Protein AF-A0A6J4KPR4-F1 (afdb_monomer)

pLDDT: mean 91.54, std 7.96, range [54.44, 98.38]

Sequence (148 aa):
MVSTVDDTKRLAIATKLADMKALQNLLISNEEKFIHDCTEDEIRKRLQDMLEDDRKNLGVLDTAIVQYGVQSGLQETTQKLIESVQKLMEGSELTLFEKVSQHELLKHKQTMTGLLIHKAAQIVGADIEAAIAPLNAVNFENRAHQEQ

Foldseek 3Di:
DVVVVLVVLLQVLQQLLQLLLLLLVLLLVLLVVLLVVDPDDVVNVLSVVLNVLSVVLNVLSVQLSVQSPDHDHHDPVSVVVSVVLVCVSPDPPDDSVVNVVVSLVSLVVSLVSLVVSLVSQVVSDPSNNVSSVSCVSSNVSSVVSVVD

Organism: NCBI:txid332963

Mean predicted aligned error: 4.07 Å

Secondary structure (DSSP, 8-state):
-HHHHHHHHHHHHHHHHHHHHHHHHHHHHHHHHHHHH---HHHHHHHHHHHHHHHHHHHHHHHHHHHH----PPPHHHHHHHHHHHHHHHSSSS-HHHHHHHHHHHHHHHHHHHHHHHHHHHHH-HHHHHHHTTHHHHHHHHHHHHH-

Radius of gyration: 16.41 Å; Cα contacts (8 Å, |Δi|>4): 140; chains: 1; bounding box: 47×19×47 Å

Nearest PDB structures (foldseek):
  6q58-assembly1_A  TM=4.344E-01  e=2.189E-01  Streptomyces lividans 1326
  8d9o-assembly1_A  TM=2.786E-01  e=3.825E-02  synthetic construct
  5vju-assembly1_A  TM=2.837E-01  e=3.293E-02  synthetic construct
  6r01-assembly1_A  TM=4.078E-01  e=3.981E-01  Streptomyces lividans 1326
  8d9p-assembly1_A  TM=2.602E-01  e=8.924E-02  synthetic construct

Structure (mmCIF, N/CA/C/O backbone):
data_AF-A0A6J4KPR4-F1
#
_entry.id   AF-A0A6J4KPR4-F1
#
loop_
_atom_site.group_PDB
_atom_site.id
_atom_site.type_symbol
_atom_site.label_atom_id
_atom_site.label_alt_id
_atom_site.label_comp_id
_atom_site.label_asym_id
_atom_site.label_entity_id
_atom_site.label_seq_id
_atom_site.pdbx_PDB_ins_code
_atom_site.Cartn_x
_atom_site.Cartn_y
_atom_site.Cartn_z
_atom_site.occupancy
_atom_site.B_iso_or_equiv
_atom_site.auth_seq_id
_atom_site.auth_comp_id
_atom_site.auth_asym_id
_atom_site.auth_atom_id
_atom_site.pdbx_PDB_model_num
ATOM 1 N N . MET A 1 1 ? 25.096 6.284 -22.318 1.00 54.44 1 MET A N 1
ATOM 2 C CA . MET A 1 1 ? 24.450 7.256 -21.406 1.00 54.44 1 MET A CA 1
ATOM 3 C C . MET A 1 1 ? 22.927 7.247 -21.513 1.00 54.44 1 MET A C 1
ATOM 5 O O . MET A 1 1 ? 22.290 7.364 -20.480 1.00 54.44 1 MET A O 1
ATOM 9 N N . VAL A 1 2 ? 22.324 7.091 -22.701 1.00 59.00 2 VAL A N 1
ATOM 10 C CA . VAL A 1 2 ? 20.851 6.997 -22.833 1.00 59.00 2 VAL A CA 1
ATOM 11 C C . VAL A 1 2 ? 20.297 5.718 -22.184 1.00 59.00 2 VAL A C 1
ATOM 13 O O . VAL A 1 2 ? 19.408 5.807 -21.348 1.00 59.00 2 VAL A O 1
ATOM 16 N N . SER A 1 3 ? 20.908 4.556 -22.445 1.00 64.88 3 SER A N 1
ATOM 17 C CA . SER A 1 3 ? 20.508 3.271 -21.838 1.00 64.88 3 SER A CA 1
ATOM 18 C C . SER A 1 3 ? 20.548 3.278 -20.305 1.00 64.88 3 SER A C 1
ATOM 20 O O . SER A 1 3 ? 19.593 2.884 -19.652 1.00 64.88 3 SER A O 1
ATOM 22 N N . THR A 1 4 ? 21.610 3.834 -19.717 1.00 66.69 4 THR A N 1
ATOM 23 C CA . THR A 1 4 ? 21.780 3.926 -18.257 1.00 66.69 4 THR A CA 1
ATOM 24 C C . THR A 1 4 ? 20.721 4.798 -17.575 1.00 66.69 4 THR A C 1
ATOM 26 O O . THR A 1 4 ? 20.356 4.549 -16.426 1.00 66.69 4 THR A O 1
ATOM 29 N N . VAL A 1 5 ? 20.225 5.833 -18.262 1.00 64.31 5 VAL A N 1
ATOM 30 C CA . VAL A 1 5 ? 19.173 6.712 -17.728 1.00 64.31 5 VAL A CA 1
ATOM 31 C C . VAL A 1 5 ? 17.819 6.002 -17.746 1.00 64.31 5 VAL A C 1
ATOM 33 O O . VAL A 1 5 ? 17.067 6.118 -16.779 1.00 64.31 5 VAL A O 1
ATOM 36 N N . ASP A 1 6 ? 17.518 5.238 -18.794 1.00 77.00 6 ASP A N 1
ATOM 37 C CA . ASP A 1 6 ? 16.261 4.491 -18.876 1.00 77.00 6 ASP A CA 1
ATOM 38 C C . ASP A 1 6 ? 16.225 3.311 -17.897 1.00 77.00 6 ASP A C 1
ATOM 40 O O . ASP A 1 6 ? 15.204 3.111 -17.237 1.00 77.00 6 ASP A O 1
ATOM 44 N N . ASP A 1 7 ? 17.354 2.632 -17.675 1.00 84.06 7 ASP A N 1
ATOM 45 C CA . ASP A 1 7 ? 17.482 1.606 -16.631 1.00 84.06 7 ASP A CA 1
ATOM 46 C C . ASP A 1 7 ? 17.254 2.190 -15.228 1.00 84.06 7 ASP A C 1
ATOM 48 O O . ASP A 1 7 ? 16.564 1.597 -14.398 1.00 84.06 7 ASP A O 1
ATOM 52 N N . THR A 1 8 ? 17.760 3.402 -14.970 1.00 90.19 8 THR A N 1
ATOM 53 C CA . THR A 1 8 ? 17.565 4.094 -13.685 1.00 90.19 8 THR A CA 1
ATOM 54 C C . THR A 1 8 ? 16.093 4.441 -13.448 1.00 90.19 8 THR A C 1
ATOM 56 O O . THR A 1 8 ? 15.574 4.225 -12.352 1.00 90.19 8 THR A O 1
ATOM 59 N N . LYS A 1 9 ? 15.388 4.953 -14.469 1.00 91.81 9 LYS A N 1
ATOM 60 C CA . LYS A 1 9 ? 13.947 5.249 -14.369 1.00 91.81 9 LYS A CA 1
ATOM 61 C C . LYS A 1 9 ? 13.134 3.975 -14.153 1.00 91.81 9 LYS A C 1
ATOM 63 O O . LYS A 1 9 ? 12.237 3.959 -13.310 1.00 91.81 9 LYS A O 1
ATOM 68 N N . ARG A 1 10 ? 13.467 2.904 -14.884 1.00 92.56 10 ARG A N 1
ATOM 69 C CA . ARG A 1 10 ? 12.789 1.612 -14.751 1.00 92.56 10 ARG A CA 1
ATOM 70 C C . ARG A 1 10 ? 12.992 1.017 -13.354 1.00 92.56 10 ARG A C 1
ATOM 72 O O . ARG A 1 10 ? 12.036 0.548 -12.734 1.00 92.56 10 ARG A O 1
ATOM 79 N N . LEU A 1 11 ? 14.200 1.111 -12.805 1.00 94.62 11 LEU A N 1
ATOM 80 C CA . LEU A 1 11 ? 14.476 0.663 -11.442 1.00 94.62 11 LEU A CA 1
ATOM 81 C C . LEU A 1 11 ? 13.730 1.503 -10.393 1.00 94.62 11 LEU A C 1
ATOM 83 O O . LEU A 1 11 ? 13.201 0.951 -9.432 1.00 94.62 11 LEU A O 1
ATOM 87 N N . ALA A 1 12 ? 13.619 2.820 -10.592 1.00 94.31 12 ALA A N 1
ATOM 88 C CA . ALA A 1 12 ? 12.864 3.688 -9.689 1.00 94.31 12 ALA A CA 1
ATOM 89 C C . ALA A 1 12 ? 11.369 3.320 -9.638 1.00 94.31 12 ALA A C 1
ATOM 91 O O . ALA A 1 12 ? 10.789 3.275 -8.551 1.00 94.31 12 ALA A O 1
ATOM 92 N N . ILE A 1 13 ? 10.761 3.003 -10.788 1.00 95.31 13 ILE A N 1
ATOM 93 C CA . ILE A 1 13 ? 9.384 2.487 -10.852 1.00 95.31 13 ILE A CA 1
ATOM 94 C C . ILE A 1 13 ? 9.284 1.132 -10.138 1.00 95.31 13 ILE A C 1
ATOM 96 O O . ILE A 1 13 ? 8.399 0.967 -9.303 1.00 95.31 13 ILE A O 1
ATOM 100 N N . ALA A 1 14 ? 10.216 0.201 -10.386 1.00 95.81 14 ALA A N 1
ATOM 101 C CA . ALA A 1 14 ? 10.243 -1.106 -9.716 1.00 95.81 14 ALA A CA 1
ATOM 102 C C . ALA A 1 14 ? 10.270 -0.965 -8.186 1.00 95.81 14 ALA A C 1
ATOM 104 O O . ALA A 1 14 ? 9.510 -1.615 -7.472 1.00 95.81 14 ALA A O 1
ATOM 105 N N . THR A 1 15 ? 11.118 -0.070 -7.678 1.00 96.62 15 THR A N 1
ATOM 106 C CA . THR A 1 15 ? 11.213 0.228 -6.247 1.00 96.62 15 THR A CA 1
ATOM 107 C C . THR A 1 15 ? 9.908 0.804 -5.700 1.00 96.62 15 THR A C 1
ATOM 109 O O . THR A 1 15 ? 9.461 0.397 -4.631 1.00 96.62 15 THR A O 1
ATOM 112 N N . LYS A 1 16 ? 9.257 1.718 -6.429 1.00 96.38 16 LYS A N 1
ATOM 113 C CA . LYS A 1 16 ? 7.980 2.300 -5.990 1.00 96.38 16 LYS A CA 1
ATOM 114 C C . LYS A 1 16 ? 6.829 1.298 -6.022 1.00 96.38 16 LYS A C 1
ATOM 116 O O . LYS A 1 16 ? 5.959 1.364 -5.161 1.00 96.38 16 LYS A O 1
ATOM 121 N N . LEU A 1 17 ? 6.846 0.343 -6.947 1.00 96.88 17 LEU A N 1
ATOM 122 C CA . LEU A 1 17 ? 5.909 -0.779 -6.941 1.00 96.88 17 LEU A CA 1
ATOM 123 C C . LEU A 1 17 ? 6.116 -1.688 -5.724 1.00 96.88 17 LEU A C 1
ATOM 125 O O . LEU A 1 17 ? 5.142 -2.084 -5.086 1.00 96.88 17 LEU A O 1
ATOM 129 N N . ALA A 1 18 ? 7.370 -1.972 -5.361 1.00 97.00 18 ALA A N 1
ATOM 130 C CA . ALA A 1 18 ? 7.685 -2.722 -4.147 1.00 97.00 18 ALA A CA 1
ATOM 131 C C . ALA A 1 18 ? 7.225 -1.973 -2.880 1.00 97.00 18 ALA A C 1
ATOM 133 O O . ALA A 1 18 ? 6.607 -2.582 -2.006 1.00 97.00 18 ALA A O 1
ATOM 134 N N . ASP A 1 19 ? 7.450 -0.653 -2.815 1.00 97.12 19 ASP A N 1
ATOM 135 C CA . ASP A 1 19 ? 6.921 0.217 -1.753 1.00 97.12 19 ASP A CA 1
ATOM 136 C C . ASP A 1 19 ? 5.392 0.118 -1.651 1.00 97.12 19 ASP A C 1
ATOM 138 O O . ASP A 1 19 ? 4.854 -0.116 -0.569 1.00 97.12 19 ASP A O 1
ATOM 142 N N . MET A 1 20 ? 4.695 0.261 -2.781 1.00 96.31 20 MET A N 1
ATOM 143 C CA . MET A 1 20 ? 3.235 0.200 -2.858 1.00 96.31 20 MET A CA 1
ATOM 144 C C . MET A 1 20 ? 2.704 -1.170 -2.415 1.00 96.31 20 MET A C 1
ATOM 146 O O . MET A 1 20 ? 1.699 -1.244 -1.710 1.00 96.31 20 MET A O 1
ATOM 150 N N . LYS A 1 21 ? 3.399 -2.264 -2.755 1.00 97.44 21 LYS A N 1
ATOM 151 C CA . LYS A 1 21 ? 3.017 -3.617 -2.324 1.00 97.44 21 LYS A CA 1
ATOM 152 C C . LYS A 1 21 ? 3.179 -3.801 -0.823 1.00 97.44 21 LYS A C 1
ATOM 154 O O . LYS A 1 21 ? 2.303 -4.373 -0.177 1.00 97.44 21 LYS A O 1
ATOM 159 N N . ALA A 1 22 ? 4.279 -3.323 -0.254 1.00 97.69 22 ALA A N 1
ATOM 160 C CA . ALA A 1 22 ? 4.497 -3.410 1.184 1.00 97.69 22 ALA A CA 1
ATOM 161 C C . ALA A 1 22 ? 3.460 -2.581 1.962 1.00 97.69 22 ALA A C 1
ATOM 163 O O . ALA A 1 22 ? 2.910 -3.060 2.951 1.00 97.69 22 ALA A O 1
ATOM 164 N N . LEU A 1 23 ? 3.123 -1.384 1.468 1.00 97.31 23 LEU A N 1
ATOM 165 C CA . LEU A 1 23 ? 2.048 -0.565 2.030 1.00 97.31 23 LEU A CA 1
ATOM 166 C C . LEU A 1 23 ? 0.671 -1.234 1.903 1.00 97.31 23 LEU A C 1
ATOM 168 O O . LEU A 1 23 ? -0.076 -1.215 2.874 1.00 97.31 23 LEU A O 1
ATOM 172 N N . GLN A 1 24 ? 0.354 -1.888 0.779 1.00 97.94 24 GLN A N 1
ATOM 173 C CA . GLN A 1 24 ? -0.912 -2.622 0.624 1.00 97.94 24 GLN A CA 1
ATOM 174 C C . GLN A 1 24 ? -1.064 -3.728 1.678 1.00 97.94 24 GLN A C 1
ATOM 176 O O . GLN A 1 24 ? -2.124 -3.885 2.270 1.00 97.94 24 GLN A O 1
ATOM 181 N N . ASN A 1 25 ? 0.011 -4.471 1.955 1.00 98.31 25 ASN A N 1
ATOM 182 C CA . ASN A 1 25 ? -0.005 -5.504 2.995 1.00 98.31 25 ASN A CA 1
ATOM 183 C C . ASN A 1 25 ? -0.173 -4.912 4.403 1.00 98.31 25 ASN A C 1
ATOM 185 O O . ASN A 1 25 ? -0.830 -5.516 5.248 1.00 98.31 25 ASN A O 1
ATOM 189 N N . LEU A 1 26 ? 0.398 -3.731 4.659 1.00 98.06 26 LEU A N 1
ATOM 190 C CA . LEU A 1 26 ? 0.185 -3.017 5.916 1.00 98.06 26 LEU A CA 1
ATOM 191 C C . LEU A 1 26 ? -1.281 -2.590 6.083 1.00 98.06 26 LEU A C 1
ATOM 193 O O . LEU A 1 26 ? -1.826 -2.769 7.167 1.00 98.06 26 LEU A O 1
ATOM 197 N N . LEU A 1 27 ? -1.913 -2.064 5.027 1.00 97.75 27 LEU A N 1
ATOM 198 C CA . LEU A 1 27 ? -3.329 -1.683 5.049 1.00 97.75 27 LEU A CA 1
ATOM 199 C C . LEU A 1 27 ? -4.218 -2.884 5.397 1.00 97.75 27 LEU A C 1
ATOM 201 O O . LEU A 1 27 ? -4.952 -2.832 6.381 1.00 97.75 27 LEU A O 1
ATOM 205 N N . ILE A 1 28 ? -4.041 -3.997 4.681 1.00 98.38 28 ILE A N 1
ATOM 206 C CA . ILE A 1 28 ? -4.754 -5.259 4.933 1.00 98.38 28 ILE A CA 1
ATOM 207 C C . ILE A 1 28 ? -4.581 -5.705 6.392 1.00 98.38 28 ILE A C 1
ATOM 209 O O . ILE A 1 28 ? -5.552 -6.039 7.067 1.00 98.38 28 ILE A O 1
ATOM 213 N N . SER A 1 29 ? -3.348 -5.674 6.912 1.00 98.19 29 SER A N 1
ATOM 214 C CA . SER A 1 29 ? -3.075 -6.081 8.295 1.00 98.19 29 SER A CA 1
ATOM 215 C C . SER A 1 29 ? -3.750 -5.172 9.329 1.00 98.19 29 SER A C 1
ATOM 217 O O . SER A 1 29 ? -4.193 -5.658 10.371 1.00 98.19 29 SER A O 1
ATOM 219 N N . ASN A 1 30 ? -3.833 -3.867 9.068 1.00 97.44 30 ASN A N 1
ATOM 220 C CA . ASN A 1 30 ? -4.526 -2.929 9.950 1.00 97.44 30 ASN A CA 1
ATOM 221 C C . ASN A 1 30 ? -6.039 -3.170 9.937 1.00 97.44 30 ASN A C 1
ATOM 223 O O . ASN A 1 30 ? -6.650 -3.225 11.000 1.00 97.44 30 ASN A O 1
ATOM 227 N N . GLU A 1 31 ? -6.632 -3.361 8.758 1.00 97.12 31 GLU A N 1
ATOM 228 C CA . GLU A 1 31 ? -8.067 -3.627 8.598 1.00 97.12 31 GLU A CA 1
ATOM 229 C C . GLU A 1 31 ? -8.479 -4.916 9.314 1.00 97.12 31 GLU A C 1
ATOM 231 O O . GLU A 1 31 ? -9.462 -4.919 10.052 1.00 97.12 31 GLU A O 1
ATOM 236 N N . GLU A 1 32 ? -7.685 -5.985 9.205 1.00 97.06 32 GLU A N 1
ATOM 237 C CA . GLU A 1 32 ? -7.902 -7.227 9.959 1.00 97.06 32 GLU A CA 1
ATOM 238 C C . GLU A 1 32 ? -7.913 -6.995 11.480 1.00 97.06 32 GLU A C 1
ATOM 240 O O . GLU A 1 32 ? -8.777 -7.532 12.182 1.00 97.06 32 GLU A O 1
ATOM 245 N N . LYS A 1 33 ? -6.997 -6.160 11.995 1.00 95.06 33 LYS A N 1
ATOM 246 C CA . LYS A 1 33 ? -6.959 -5.781 13.419 1.00 95.06 33 LYS A CA 1
ATOM 247 C C . LYS A 1 33 ? -8.186 -4.954 13.807 1.00 95.06 33 LYS A C 1
ATOM 249 O O . LYS A 1 33 ? -8.835 -5.256 14.804 1.00 95.06 33 LYS A O 1
ATOM 254 N N . PHE A 1 34 ? -8.562 -3.959 13.006 1.00 95.06 34 PHE A N 1
ATOM 255 C CA . PHE A 1 34 ? -9.730 -3.122 13.293 1.00 95.06 34 PHE A CA 1
ATOM 256 C C . PHE A 1 34 ? -11.031 -3.916 13.275 1.00 95.06 34 PHE A C 1
ATOM 258 O O . PHE A 1 34 ? -11.880 -3.702 14.133 1.00 95.06 34 PHE A O 1
ATOM 265 N N . ILE A 1 35 ? -11.182 -4.866 12.349 1.00 95.06 35 ILE A N 1
ATOM 266 C CA . ILE A 1 35 ? -12.342 -5.764 12.311 1.00 95.06 35 ILE A CA 1
ATOM 267 C C . ILE A 1 35 ? -12.415 -6.604 13.584 1.00 95.06 35 ILE A C 1
ATOM 269 O O . ILE A 1 35 ? -13.519 -6.863 14.057 1.00 95.06 35 ILE A O 1
ATOM 273 N N . HIS A 1 36 ? -11.279 -7.040 14.135 1.00 92.19 36 HIS A N 1
ATOM 274 C CA . HIS A 1 36 ? -11.245 -7.790 15.390 1.00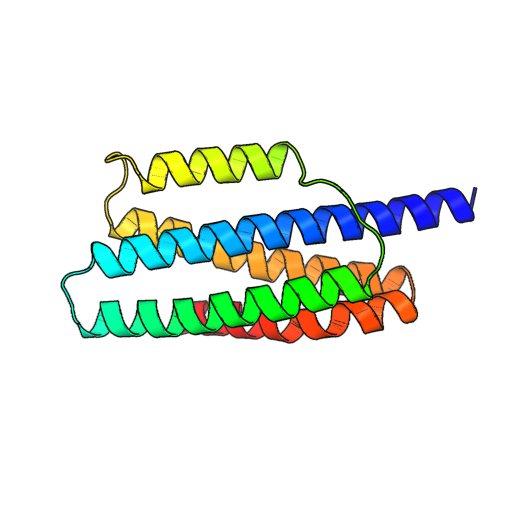 92.19 36 HIS A CA 1
ATOM 275 C C . HIS A 1 36 ? -11.653 -6.920 16.588 1.00 92.19 36 HIS A C 1
ATOM 277 O O . HIS A 1 36 ? -12.503 -7.334 17.379 1.00 92.19 36 HIS A O 1
ATOM 283 N N . ASP A 1 37 ? -11.094 -5.712 16.676 1.00 90.19 37 ASP A N 1
ATOM 284 C CA . ASP A 1 37 ? -11.248 -4.809 17.822 1.00 90.19 37 ASP A CA 1
ATOM 285 C C . ASP A 1 37 ? -12.563 -4.008 17.805 1.00 90.19 37 ASP A C 1
ATOM 287 O O . ASP A 1 37 ? -13.022 -3.526 18.844 1.00 90.19 37 ASP A O 1
ATOM 291 N N . CYS A 1 38 ? -13.188 -3.844 16.637 1.00 90.69 38 CYS A N 1
ATOM 292 C CA . CYS A 1 38 ? -14.455 -3.137 16.500 1.00 90.69 38 CYS A CA 1
ATOM 293 C C . CYS A 1 38 ? -15.607 -3.995 17.034 1.00 90.69 38 CYS A C 1
ATOM 295 O O . CYS A 1 38 ? -15.737 -5.166 16.684 1.00 90.69 38 CYS A O 1
ATOM 297 N N . THR A 1 39 ? -16.467 -3.422 17.874 1.00 88.50 39 THR A N 1
ATOM 298 C CA . THR A 1 39 ? -17.630 -4.109 18.464 1.00 88.50 39 THR A CA 1
ATOM 299 C C . THR A 1 39 ? -18.959 -3.739 17.812 1.00 88.50 39 THR A C 1
ATOM 301 O O . THR A 1 39 ? -19.958 -4.390 18.095 1.00 88.50 39 THR A O 1
ATOM 304 N N . GLU A 1 40 ? -18.977 -2.720 16.953 1.00 92.69 40 GLU A N 1
ATOM 305 C CA . GLU A 1 40 ? -20.176 -2.216 16.282 1.00 92.69 40 GLU A CA 1
ATOM 306 C C . GLU A 1 40 ? -20.291 -2.852 14.887 1.00 92.69 40 GLU A C 1
ATOM 308 O O . GLU A 1 40 ? -19.322 -2.877 14.125 1.00 92.69 40 GLU A O 1
ATOM 313 N N . ASP A 1 41 ? -21.453 -3.425 14.577 1.00 92.50 41 ASP A N 1
ATOM 314 C CA . ASP A 1 41 ? -21.631 -4.298 13.416 1.00 92.50 41 ASP A CA 1
ATOM 315 C C . ASP A 1 41 ? -21.633 -3.531 12.086 1.00 92.50 41 ASP A C 1
ATOM 317 O O . ASP A 1 41 ? -21.097 -4.038 11.097 1.00 92.50 41 ASP A O 1
ATOM 321 N N . GLU A 1 42 ? -22.186 -2.314 12.035 1.00 92.31 42 GLU A N 1
ATOM 322 C CA . GLU A 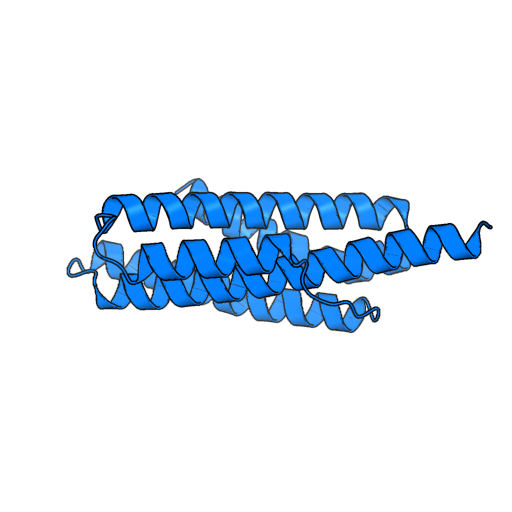1 42 ? -22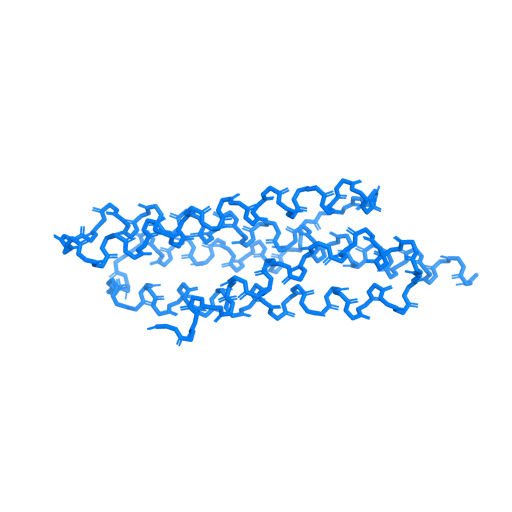.195 -1.511 10.806 1.00 92.31 42 GLU A CA 1
ATOM 323 C C . GLU A 1 42 ? -20.781 -1.054 10.420 1.00 92.31 42 GLU A C 1
ATOM 325 O O . GLU A 1 42 ? -20.383 -1.166 9.257 1.00 92.31 42 GLU A O 1
ATOM 330 N N . ILE A 1 43 ? -19.989 -0.595 11.391 1.00 90.75 43 ILE A N 1
ATOM 331 C CA . ILE A 1 43 ? -18.586 -0.217 11.204 1.00 90.75 43 ILE A CA 1
ATOM 332 C C . ILE A 1 43 ? -17.756 -1.449 10.843 1.00 90.75 43 ILE A C 1
ATOM 334 O O . ILE A 1 43 ? -16.972 -1.393 9.894 1.00 90.75 43 ILE A O 1
ATOM 338 N N . ARG A 1 44 ? -17.941 -2.577 11.543 1.00 93.50 44 ARG A N 1
ATOM 339 C CA . ARG A 1 44 ? -17.235 -3.826 11.223 1.00 93.50 44 ARG A CA 1
ATOM 340 C C . ARG A 1 44 ? -17.500 -4.252 9.781 1.00 93.50 44 ARG A C 1
ATOM 342 O O . ARG A 1 44 ? -16.556 -4.625 9.089 1.00 93.50 44 ARG A O 1
ATOM 349 N N . LYS A 1 45 ? -18.749 -4.156 9.317 1.00 94.62 45 LYS A N 1
ATOM 350 C CA . LYS A 1 45 ? -19.112 -4.466 7.931 1.00 94.62 45 LYS A CA 1
ATOM 351 C C . LYS A 1 45 ? -18.391 -3.557 6.934 1.00 94.62 45 LYS A C 1
ATOM 353 O O . LYS A 1 45 ? -17.810 -4.058 5.982 1.00 94.62 45 LYS A O 1
ATOM 358 N N . ARG A 1 46 ? -18.350 -2.243 7.177 1.00 92.00 46 ARG A N 1
ATOM 359 C CA . ARG A 1 46 ? -17.606 -1.309 6.308 1.00 92.00 46 ARG A CA 1
ATOM 360 C C . ARG A 1 46 ? -16.115 -1.645 6.230 1.00 92.00 46 ARG A C 1
ATOM 362 O O . ARG A 1 46 ? -15.531 -1.585 5.156 1.00 92.00 46 ARG A O 1
ATOM 369 N N . LEU A 1 47 ? -15.504 -2.017 7.356 1.00 93.94 47 LEU A N 1
ATOM 370 C CA . LEU A 1 47 ? -14.103 -2.447 7.387 1.00 93.94 47 LEU A CA 1
ATOM 371 C C . LEU A 1 47 ? -13.886 -3.770 6.635 1.00 93.94 47 LEU A C 1
ATOM 373 O O . LEU A 1 47 ? -12.847 -3.945 6.010 1.00 93.94 47 LEU A O 1
ATOM 377 N N . GLN A 1 48 ? -14.854 -4.692 6.678 1.00 96.00 48 GLN A N 1
ATOM 378 C CA . GLN A 1 48 ? -14.814 -5.937 5.902 1.00 96.00 48 GLN A CA 1
ATOM 379 C C . GLN A 1 48 ? -14.887 -5.671 4.399 1.00 96.00 48 GLN A C 1
ATOM 381 O O . GLN A 1 48 ? -14.058 -6.207 3.669 1.00 96.00 48 GLN A O 1
ATOM 386 N N . ASP A 1 49 ? -15.815 -4.818 3.958 1.00 95.06 49 ASP A N 1
ATOM 387 C CA . ASP A 1 49 ? -15.933 -4.423 2.551 1.00 95.06 49 ASP A CA 1
ATOM 388 C C . ASP A 1 49 ? -14.609 -3.786 2.069 1.00 95.06 49 ASP A C 1
ATOM 390 O O . ASP A 1 49 ? -14.055 -4.180 1.042 1.00 95.06 49 ASP A O 1
ATOM 394 N N . MET A 1 50 ? -14.027 -2.893 2.882 1.00 94.06 50 MET A N 1
ATOM 395 C CA . MET A 1 50 ? -12.726 -2.270 2.604 1.00 94.06 50 MET A CA 1
ATOM 396 C C . MET A 1 50 ? -11.585 -3.298 2.493 1.00 94.06 50 MET A C 1
ATOM 398 O O . MET A 1 50 ? -10.766 -3.212 1.577 1.00 94.06 50 MET A O 1
ATOM 402 N N . LEU A 1 51 ? -11.549 -4.290 3.389 1.00 97.00 51 LEU A N 1
ATOM 403 C CA . LEU A 1 51 ? -10.558 -5.370 3.385 1.00 97.00 51 LEU A CA 1
ATOM 404 C C . LEU A 1 51 ? -10.667 -6.267 2.147 1.00 97.00 51 LEU A C 1
ATOM 406 O O . LEU A 1 51 ? -9.653 -6.739 1.622 1.00 97.00 51 LEU A O 1
ATOM 410 N N . GLU A 1 52 ? -11.884 -6.548 1.688 1.00 97.44 52 GLU A N 1
ATOM 411 C CA . GLU A 1 52 ? -12.111 -7.329 0.471 1.00 97.44 52 GLU A CA 1
ATOM 412 C C . GLU A 1 52 ? -11.559 -6.604 -0.762 1.00 97.44 52 GLU A C 1
ATOM 414 O O . GLU A 1 52 ? -10.811 -7.206 -1.547 1.00 97.44 52 GLU A O 1
ATOM 419 N N . ASP A 1 53 ? -11.836 -5.306 -0.879 1.00 95.75 53 ASP A N 1
ATOM 420 C CA . ASP A 1 53 ? -11.300 -4.462 -1.946 1.00 95.75 53 ASP A CA 1
ATOM 421 C C . ASP A 1 53 ? -9.768 -4.350 -1.861 1.00 95.75 53 ASP A C 1
ATOM 423 O O . ASP A 1 53 ? -9.064 -4.527 -2.858 1.00 95.75 53 ASP A O 1
ATOM 427 N N . ASP A 1 54 ? -9.195 -4.175 -0.669 1.00 96.88 54 ASP A N 1
ATOM 428 C CA . ASP A 1 54 ? -7.742 -4.092 -0.489 1.00 96.88 54 ASP A CA 1
ATOM 429 C C . ASP A 1 54 ? -7.015 -5.408 -0.828 1.00 96.88 54 ASP A C 1
ATOM 431 O O . ASP A 1 54 ? -5.912 -5.393 -1.392 1.00 96.88 54 ASP A O 1
ATOM 435 N N . ARG A 1 55 ? -7.637 -6.565 -0.572 1.00 98.00 55 ARG A N 1
ATOM 436 C CA . ARG A 1 55 ? -7.119 -7.877 -1.001 1.00 98.00 55 ARG A CA 1
ATOM 437 C C . ARG A 1 55 ? -7.185 -8.056 -2.514 1.00 98.00 55 ARG A C 1
ATOM 439 O O . ARG A 1 55 ? -6.239 -8.574 -3.114 1.00 98.00 55 ARG A O 1
ATOM 446 N N . LYS A 1 56 ? -8.265 -7.605 -3.153 1.00 96.62 56 LYS A N 1
ATOM 447 C CA . LYS A 1 56 ? -8.374 -7.578 -4.619 1.00 96.62 56 LYS A CA 1
ATOM 448 C C . LYS A 1 56 ? -7.304 -6.666 -5.226 1.00 96.62 56 LYS A C 1
ATOM 450 O O . LYS A 1 56 ? -6.636 -7.055 -6.188 1.00 96.62 56 LYS A O 1
ATOM 455 N N . ASN A 1 57 ? -7.076 -5.506 -4.617 1.00 95.50 57 ASN A N 1
ATOM 456 C CA . ASN A 1 57 ? -6.048 -4.555 -5.021 1.00 95.50 57 ASN A CA 1
ATOM 457 C C . ASN A 1 57 ? -4.635 -5.130 -4.931 1.00 95.50 57 ASN A C 1
ATOM 459 O O . ASN A 1 57 ? -3.831 -4.905 -5.839 1.00 95.50 57 ASN A O 1
ATOM 463 N N . LEU A 1 58 ? -4.339 -5.942 -3.911 1.00 97.62 58 LEU A N 1
ATOM 464 C CA . LEU A 1 58 ? -3.072 -6.672 -3.835 1.00 97.62 58 LEU A CA 1
ATOM 465 C C . LEU A 1 58 ? -2.871 -7.602 -5.045 1.00 97.62 58 LEU A C 1
ATOM 467 O O . LEU A 1 58 ? -1.783 -7.622 -5.619 1.00 97.62 58 LEU A O 1
ATOM 471 N N . GLY A 1 59 ? -3.916 -8.309 -5.488 1.00 96.75 59 GLY A N 1
ATOM 472 C CA . GLY A 1 59 ? -3.851 -9.173 -6.675 1.00 96.75 59 GLY A CA 1
ATOM 473 C C . GLY A 1 59 ? -3.608 -8.408 -7.984 1.00 96.75 59 GLY A C 1
ATOM 474 O O . GLY A 1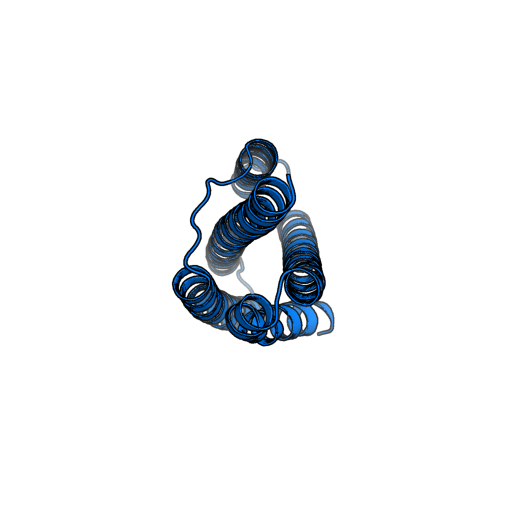 59 ? -2.818 -8.842 -8.831 1.00 96.75 59 GLY A O 1
ATOM 475 N N . VAL A 1 60 ? -4.240 -7.241 -8.146 1.00 95.50 60 VAL A N 1
ATOM 476 C CA . VAL A 1 60 ? -3.993 -6.342 -9.290 1.00 95.50 60 VAL A CA 1
ATOM 477 C C . VAL A 1 60 ? -2.551 -5.833 -9.272 1.00 95.50 60 VAL A C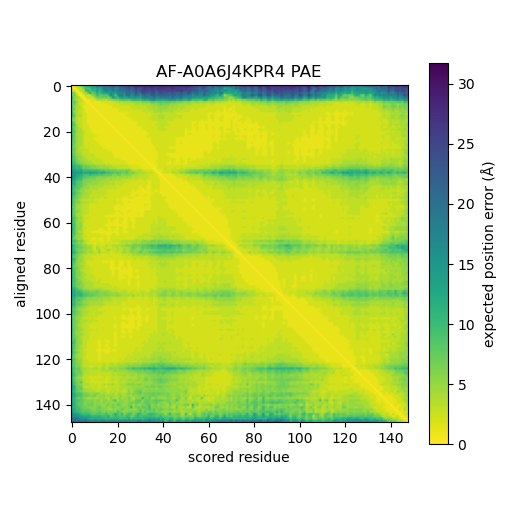 1
ATOM 479 O O . VAL A 1 60 ? -1.873 -5.858 -10.301 1.00 95.50 60 VAL A O 1
ATOM 482 N N . LEU A 1 61 ? -2.063 -5.418 -8.103 1.00 95.75 61 LEU A N 1
ATOM 483 C CA . LEU A 1 61 ? -0.702 -4.925 -7.924 1.00 95.75 61 LEU A CA 1
ATOM 484 C C . LEU A 1 61 ? 0.348 -6.006 -8.203 1.00 95.75 61 LEU A C 1
ATOM 486 O O . LEU A 1 61 ? 1.327 -5.736 -8.897 1.00 95.75 61 LEU A O 1
ATOM 490 N N . ASP A 1 62 ? 0.127 -7.235 -7.740 1.00 95.81 62 ASP A N 1
ATOM 491 C CA . ASP A 1 62 ? 0.997 -8.373 -8.047 1.00 95.81 62 ASP A CA 1
ATOM 492 C C . ASP A 1 62 ? 1.056 -8.656 -9.548 1.00 95.81 62 ASP A C 1
ATOM 494 O O . ASP A 1 62 ? 2.138 -8.854 -10.105 1.00 95.81 62 ASP A O 1
ATOM 498 N N . THR A 1 63 ? -0.092 -8.600 -10.222 1.00 94.62 63 THR A N 1
ATOM 499 C CA . THR A 1 63 ? -0.161 -8.767 -11.677 1.00 94.62 63 THR A CA 1
ATOM 500 C C . THR A 1 63 ? 0.625 -7.671 -12.398 1.00 94.62 63 THR A C 1
ATOM 502 O O . THR A 1 63 ? 1.430 -7.982 -13.276 1.00 94.62 63 THR A O 1
ATOM 505 N N . ALA A 1 64 ? 0.453 -6.406 -12.004 1.00 93.75 64 ALA A N 1
ATOM 506 C CA . ALA A 1 64 ? 1.175 -5.277 -12.591 1.00 93.75 64 ALA A CA 1
ATOM 507 C C . ALA A 1 64 ? 2.695 -5.386 -12.369 1.00 93.75 64 ALA A C 1
ATOM 509 O O . ALA A 1 64 ? 3.469 -5.146 -13.291 1.00 93.75 64 ALA A O 1
ATOM 510 N N . ILE A 1 65 ? 3.140 -5.810 -11.179 1.00 94.75 65 ILE A N 1
ATOM 511 C CA . ILE A 1 65 ? 4.563 -6.043 -10.875 1.00 94.75 65 ILE A CA 1
ATOM 512 C C . ILE A 1 65 ? 5.150 -7.133 -11.777 1.00 94.75 65 ILE A C 1
ATOM 514 O O . ILE A 1 65 ? 6.244 -6.964 -12.319 1.00 94.75 65 ILE A O 1
ATOM 518 N N . VAL A 1 66 ? 4.432 -8.245 -11.958 1.00 94.19 66 VAL A N 1
ATOM 519 C CA . VAL A 1 66 ? 4.872 -9.342 -12.831 1.00 94.19 66 VAL A CA 1
ATOM 520 C C . VAL A 1 66 ? 4.936 -8.888 -14.289 1.00 94.19 66 VAL A C 1
ATOM 522 O O . VAL A 1 66 ? 5.937 -9.141 -14.956 1.00 94.19 66 VAL A O 1
ATOM 525 N N . GLN A 1 67 ? 3.906 -8.192 -14.777 1.00 91.44 67 GLN A N 1
ATOM 526 C CA . GLN A 1 67 ? 3.859 -7.676 -16.150 1.00 91.44 67 GLN A CA 1
ATOM 527 C C . GLN A 1 67 ? 4.935 -6.623 -16.416 1.00 91.44 67 GLN A C 1
ATOM 529 O O . GLN A 1 67 ? 5.495 -6.582 -17.509 1.00 91.44 67 GLN A O 1
ATOM 534 N N . TYR A 1 68 ? 5.252 -5.799 -15.417 1.00 93.88 68 TYR A N 1
ATOM 535 C CA . TYR A 1 68 ? 6.315 -4.809 -15.506 1.00 93.88 68 TYR A CA 1
ATOM 536 C C . TYR A 1 68 ? 7.702 -5.451 -15.674 1.00 93.88 68 TYR A C 1
ATOM 538 O O . TYR A 1 68 ? 8.570 -4.899 -16.351 1.00 93.88 68 TYR A O 1
ATOM 546 N N . GLY A 1 69 ? 7.918 -6.629 -15.080 1.00 91.69 69 GLY A N 1
ATOM 547 C CA . GLY A 1 69 ? 9.068 -7.499 -15.350 1.00 91.69 69 GLY A CA 1
ATOM 548 C C . GLY A 1 69 ? 10.406 -7.052 -14.748 1.00 91.69 69 GLY A C 1
ATOM 549 O O . GLY A 1 69 ? 11.347 -7.844 -14.713 1.00 91.69 69 GLY A O 1
ATOM 550 N N . VAL A 1 70 ? 10.509 -5.824 -14.231 1.00 92.62 70 VAL A N 1
ATOM 551 C CA . VAL A 1 70 ? 11.692 -5.334 -13.509 1.00 92.62 70 VAL A CA 1
ATOM 552 C C . VAL A 1 70 ? 11.446 -5.424 -12.009 1.00 92.62 70 VAL A C 1
ATOM 554 O O . VAL A 1 70 ? 10.490 -4.853 -11.487 1.00 92.62 70 VAL A O 1
ATOM 557 N N . GLN A 1 71 ? 12.339 -6.115 -11.304 1.00 89.31 71 GLN A N 1
ATOM 558 C CA . GLN A 1 71 ? 12.272 -6.268 -9.854 1.00 89.31 71 GLN A CA 1
ATOM 559 C C . GLN A 1 71 ? 13.239 -5.323 -9.149 1.00 89.31 71 GLN A C 1
ATOM 561 O O . GLN A 1 71 ? 14.341 -5.054 -9.624 1.00 89.31 71 GLN A O 1
ATOM 566 N N . SER A 1 72 ? 12.819 -4.843 -7.984 1.00 93.19 72 SER A N 1
ATOM 567 C CA . SER A 1 72 ? 13.655 -4.074 -7.074 1.00 93.19 72 SER A CA 1
ATOM 568 C C . SER A 1 72 ? 13.191 -4.283 -5.638 1.00 93.19 72 SER A C 1
ATOM 570 O O . SER A 1 72 ? 12.082 -4.759 -5.391 1.00 93.19 72 SER A O 1
ATOM 572 N N . GLY A 1 73 ? 14.058 -3.934 -4.694 1.00 90.81 73 GLY A N 1
ATOM 573 C CA . GLY A 1 73 ? 13.747 -3.969 -3.273 1.00 90.81 73 GLY A CA 1
ATOM 574 C C . GLY A 1 73 ? 12.895 -2.783 -2.824 1.00 90.81 73 GLY A C 1
ATOM 575 O O . GLY A 1 73 ? 12.877 -1.719 -3.450 1.00 90.81 73 GLY A O 1
ATOM 576 N N . LEU A 1 74 ? 12.232 -2.991 -1.689 1.00 91.88 74 LEU A N 1
ATOM 577 C CA . LEU A 1 74 ? 11.567 -1.964 -0.893 1.00 91.88 74 LEU A CA 1
ATOM 578 C C . LEU A 1 74 ? 12.570 -0.886 -0.444 1.00 91.88 74 LEU A C 1
ATOM 580 O O . LEU A 1 74 ? 13.696 -1.216 -0.064 1.00 91.88 74 LEU A O 1
ATOM 584 N N . GLN A 1 75 ? 12.181 0.395 -0.445 1.00 95.25 75 GLN A N 1
ATOM 585 C CA . GLN A 1 75 ? 13.054 1.443 0.096 1.00 95.25 75 GLN A CA 1
ATOM 586 C C . GLN A 1 75 ? 13.194 1.315 1.612 1.00 95.25 75 GLN A C 1
ATOM 588 O O . GLN A 1 75 ? 12.213 1.117 2.326 1.00 95.25 75 GLN A O 1
ATOM 593 N N . GLU A 1 76 ? 14.404 1.550 2.122 1.00 96.00 76 GLU A N 1
ATOM 594 C CA . GLU A 1 76 ? 14.679 1.538 3.565 1.00 96.00 76 GLU A CA 1
ATOM 595 C C . GLU A 1 76 ? 13.785 2.527 4.335 1.00 96.00 76 GLU A C 1
ATOM 597 O O . GLU A 1 76 ? 13.326 2.244 5.439 1.00 96.00 76 GLU A O 1
ATOM 602 N N . THR A 1 77 ? 13.487 3.686 3.745 1.00 95.75 77 THR A N 1
ATOM 603 C CA . THR A 1 77 ? 12.589 4.685 4.340 1.00 95.75 77 THR A CA 1
ATOM 604 C C . THR A 1 77 ? 11.143 4.201 4.412 1.00 95.75 77 THR A C 1
ATOM 606 O O . THR A 1 77 ? 10.468 4.466 5.406 1.00 95.75 77 THR A O 1
ATOM 609 N N . THR A 1 78 ? 10.666 3.471 3.400 1.00 95.62 78 THR A N 1
ATOM 610 C CA . THR A 1 78 ? 9.337 2.846 3.418 1.00 95.62 78 THR A CA 1
ATOM 611 C C . THR A 1 78 ? 9.283 1.729 4.453 1.00 95.62 78 THR A C 1
ATOM 613 O O . THR A 1 78 ? 8.335 1.683 5.230 1.00 95.62 78 THR A O 1
ATOM 616 N N . GLN A 1 79 ? 10.319 0.889 4.529 1.00 96.69 79 GLN A N 1
ATOM 617 C CA . GLN A 1 79 ? 10.425 -0.161 5.543 1.00 96.69 79 GLN A CA 1
ATOM 618 C C . GLN A 1 79 ? 10.347 0.425 6.962 1.00 96.69 79 GLN A C 1
ATOM 620 O O . GLN A 1 79 ? 9.514 0.000 7.757 1.00 96.69 79 GLN A O 1
ATOM 625 N N . LYS A 1 80 ? 11.133 1.470 7.255 1.00 97.81 80 LYS A N 1
ATOM 626 C CA . LYS A 1 80 ? 11.093 2.165 8.555 1.00 97.81 80 LYS A CA 1
ATOM 627 C C . LYS A 1 80 ? 9.719 2.753 8.863 1.00 97.81 80 LYS A C 1
ATOM 629 O O . LYS A 1 80 ? 9.256 2.654 9.993 1.00 97.81 80 LYS A O 1
ATOM 634 N N . LEU A 1 81 ? 9.060 3.355 7.870 1.00 96.56 81 LEU A N 1
ATOM 635 C CA . LEU A 1 81 ? 7.702 3.869 8.039 1.00 96.56 81 LEU A CA 1
ATOM 636 C C . LEU A 1 81 ? 6.724 2.748 8.411 1.00 96.56 81 LEU A C 1
ATOM 638 O O . LEU A 1 81 ? 5.948 2.924 9.346 1.00 96.56 81 LEU A O 1
ATOM 642 N N . ILE A 1 82 ? 6.765 1.619 7.697 1.00 97.50 82 ILE A N 1
ATOM 643 C CA . ILE A 1 82 ? 5.897 0.464 7.956 1.00 97.50 82 ILE A CA 1
ATOM 644 C C . ILE A 1 82 ? 6.107 -0.041 9.384 1.00 97.50 82 ILE A C 1
ATOM 646 O O . ILE A 1 82 ? 5.139 -0.172 10.127 1.00 97.50 82 ILE A O 1
ATOM 650 N N . GLU A 1 83 ? 7.358 -0.236 9.798 1.00 97.56 83 GLU A N 1
ATOM 651 C CA . GLU A 1 83 ? 7.693 -0.678 11.156 1.00 97.56 83 GLU A CA 1
ATOM 652 C C . GLU A 1 83 ? 7.194 0.297 12.231 1.00 97.56 83 GLU A C 1
ATOM 654 O O . GLU A 1 83 ? 6.690 -0.121 13.273 1.00 97.56 83 GLU A O 1
ATOM 659 N N . SER A 1 84 ? 7.321 1.607 11.997 1.00 96.94 84 SER A N 1
ATOM 660 C CA . SER A 1 84 ? 6.813 2.628 12.917 1.00 96.94 84 SER A CA 1
ATOM 661 C C . SER A 1 84 ? 5.292 2.600 13.024 1.00 96.94 84 SER A C 1
ATOM 663 O O . SER A 1 84 ? 4.766 2.664 14.133 1.00 96.94 84 SER A O 1
ATOM 665 N N . VAL A 1 85 ? 4.583 2.477 11.900 1.00 96.62 85 VAL A N 1
ATOM 666 C CA . VAL A 1 85 ? 3.121 2.368 11.908 1.00 96.62 85 VAL A CA 1
ATOM 667 C C . VAL A 1 85 ? 2.689 1.094 12.621 1.00 96.62 85 VAL A C 1
ATOM 669 O O . VAL A 1 85 ? 1.824 1.166 13.482 1.00 96.62 85 VAL A O 1
ATOM 672 N N . GLN A 1 86 ? 3.300 -0.055 12.325 1.00 96.75 86 GLN A N 1
ATOM 673 C CA . GLN A 1 86 ? 2.952 -1.324 12.971 1.00 96.75 86 GLN A CA 1
ATOM 674 C C . GLN A 1 86 ? 3.062 -1.234 14.494 1.00 96.75 86 GLN A C 1
ATOM 676 O O . GLN A 1 86 ? 2.128 -1.626 15.191 1.00 96.75 86 GLN A O 1
ATOM 681 N N . LYS A 1 87 ? 4.142 -0.626 15.003 1.00 96.50 87 LYS A N 1
ATOM 682 C CA . LYS A 1 87 ? 4.306 -0.366 16.440 1.00 96.50 87 LYS A CA 1
ATOM 683 C C . LYS A 1 87 ? 3.166 0.478 17.008 1.00 96.50 87 LYS A C 1
ATOM 685 O O . LYS A 1 87 ? 2.619 0.113 18.038 1.00 96.50 87 LYS A O 1
ATOM 690 N N . LEU A 1 88 ? 2.774 1.558 16.328 1.00 96.19 88 LEU A N 1
ATOM 691 C CA . LEU A 1 88 ? 1.656 2.409 16.759 1.00 96.19 88 LEU A CA 1
ATOM 692 C C . LEU A 1 88 ? 0.300 1.687 16.703 1.00 96.19 88 LEU A C 1
ATOM 694 O O . LEU A 1 88 ? -0.568 1.933 17.537 1.00 96.19 88 LEU A O 1
ATOM 698 N N . MET A 1 89 ? 0.107 0.794 15.731 1.00 95.12 89 MET A N 1
ATOM 699 C CA . MET A 1 89 ? -1.125 0.012 15.592 1.00 95.12 89 MET A CA 1
ATOM 700 C C . MET A 1 89 ? -1.238 -1.076 16.665 1.00 95.12 89 MET A C 1
ATOM 702 O O . MET A 1 89 ? -2.342 -1.373 17.115 1.00 95.12 89 MET A O 1
ATOM 706 N N . GLU A 1 90 ? -0.118 -1.655 17.097 1.00 93.50 90 GLU A N 1
ATOM 707 C CA . GLU A 1 90 ? -0.055 -2.691 18.143 1.00 93.50 90 GLU A CA 1
ATOM 708 C C . GLU A 1 90 ? -0.014 -2.116 19.557 1.00 93.50 90 GLU A C 1
ATOM 710 O O . GLU A 1 90 ? -0.506 -2.739 20.497 1.00 93.50 90 GLU A O 1
ATOM 715 N N . GLY A 1 91 ? 0.567 -0.931 19.706 1.00 93.62 91 GLY A N 1
ATOM 716 C CA . GLY A 1 91 ? 0.689 -0.249 20.978 1.00 93.62 91 GLY A CA 1
ATOM 717 C C . GLY A 1 91 ? -0.614 0.388 21.463 1.00 93.62 91 GLY A C 1
ATOM 718 O O . GLY A 1 91 ? -1.672 0.325 20.825 1.00 93.62 91 GLY A O 1
ATOM 719 N N . SER A 1 92 ? -0.536 0.988 22.645 1.00 93.75 92 SER A N 1
ATOM 720 C CA . SER A 1 92 ? -1.649 1.656 23.327 1.00 93.75 92 SER A CA 1
ATOM 721 C C . SER A 1 92 ? -1.540 3.182 23.296 1.00 93.75 92 SER A C 1
ATOM 723 O O . SER A 1 92 ? -2.356 3.864 23.912 1.00 93.75 92 SER A O 1
ATOM 725 N N . GLU A 1 93 ? -0.546 3.725 22.586 1.00 94.00 93 GLU A N 1
ATOM 726 C CA . GLU A 1 93 ? -0.313 5.164 22.457 1.00 94.00 93 GLU A CA 1
ATOM 727 C C . GLU A 1 93 ? -1.427 5.869 21.678 1.00 94.00 93 GLU A C 1
ATOM 729 O O . GLU A 1 93 ? -1.645 7.060 21.881 1.00 94.00 93 GLU A O 1
ATOM 734 N N . LEU A 1 94 ? -2.116 5.138 20.797 1.00 94.81 94 LEU A N 1
ATOM 735 C CA . LEU A 1 94 ? -3.230 5.631 19.997 1.00 94.81 94 LEU A CA 1
ATOM 736 C C . LEU A 1 94 ? -4.535 4.946 20.402 1.00 94.81 94 LEU A C 1
ATOM 738 O O . LEU A 1 94 ? -4.603 3.725 20.570 1.00 94.81 94 LEU A O 1
ATOM 742 N N . THR A 1 95 ? -5.601 5.733 20.472 1.00 94.00 95 THR A N 1
ATOM 743 C CA . THR A 1 95 ? -6.975 5.227 20.512 1.00 94.00 95 THR A CA 1
ATOM 744 C C . THR A 1 95 ? -7.346 4.552 19.187 1.00 94.00 95 THR A C 1
ATOM 746 O O . THR A 1 95 ? -6.722 4.799 18.154 1.00 94.00 95 THR A O 1
ATOM 749 N N . LEU A 1 96 ? -8.403 3.729 19.173 1.00 90.25 96 LEU A N 1
ATOM 750 C CA . LEU A 1 96 ? -8.897 3.112 17.932 1.00 90.25 96 LEU A CA 1
ATOM 751 C C . LEU A 1 96 ? -9.222 4.166 16.859 1.00 90.25 96 LEU A C 1
ATOM 753 O O . LEU A 1 96 ? -8.871 3.989 15.697 1.00 90.25 96 LEU A O 1
ATOM 757 N N . PHE A 1 97 ? -9.829 5.287 17.258 1.00 90.69 97 PHE A N 1
ATOM 758 C CA . PHE A 1 97 ? -10.133 6.394 16.351 1.00 90.69 97 PHE A CA 1
ATOM 759 C C . PHE A 1 97 ? -8.869 6.971 15.697 1.00 90.69 97 PHE A C 1
ATOM 761 O O . PHE A 1 97 ? -8.827 7.168 14.484 1.00 90.69 97 PHE A O 1
ATOM 768 N N . GLU A 1 98 ? -7.811 7.201 16.477 1.00 95.50 98 GLU A N 1
ATOM 769 C CA . GLU A 1 98 ? -6.540 7.708 15.949 1.00 95.50 98 GLU A CA 1
ATOM 770 C C . GLU A 1 98 ? -5.841 6.682 15.052 1.00 95.50 98 GLU A C 1
ATOM 772 O O . GLU A 1 98 ? -5.276 7.062 14.028 1.00 95.50 98 GLU A O 1
ATOM 777 N N . LYS A 1 99 ? -5.918 5.386 15.380 1.00 95.69 99 LYS A N 1
ATOM 778 C CA . LYS A 1 99 ? -5.394 4.309 14.525 1.00 95.69 99 LYS A CA 1
ATOM 779 C C . LYS A 1 99 ? -6.101 4.271 13.169 1.00 95.69 99 LYS A C 1
ATOM 781 O O . LYS A 1 99 ? -5.429 4.242 12.140 1.00 95.69 99 LYS A O 1
ATOM 786 N N . VAL A 1 100 ? -7.432 4.360 13.150 1.00 92.88 100 VAL A N 1
ATOM 787 C CA . VAL A 1 100 ? -8.210 4.449 11.901 1.00 92.88 100 VAL A CA 1
ATOM 788 C C . VAL A 1 100 ? -7.852 5.722 11.128 1.00 92.88 100 VAL A C 1
ATOM 790 O O . VAL A 1 100 ? -7.628 5.667 9.924 1.00 92.88 100 VAL A O 1
ATOM 793 N N . SER A 1 101 ? -7.680 6.859 11.807 1.00 93.62 101 SER A N 1
ATOM 794 C CA . SER A 1 101 ? -7.218 8.097 11.163 1.00 93.62 101 SER A CA 1
ATOM 795 C C . SER A 1 101 ? -5.846 7.935 10.488 1.00 93.62 101 SER A C 1
ATOM 797 O O . SER A 1 101 ? -5.658 8.371 9.352 1.00 93.62 101 SER A O 1
ATOM 799 N N . GLN A 1 102 ? -4.889 7.266 11.142 1.00 96.00 102 GLN A N 1
ATOM 800 C CA . GLN A 1 102 ? -3.594 6.949 10.530 1.00 96.00 102 GLN A CA 1
ATOM 801 C C . GLN A 1 102 ? -3.729 5.990 9.341 1.00 96.00 102 GLN A C 1
ATOM 803 O O . GLN A 1 102 ? -3.015 6.145 8.351 1.00 96.00 102 GLN A O 1
ATOM 808 N N . HIS A 1 103 ? -4.643 5.022 9.411 1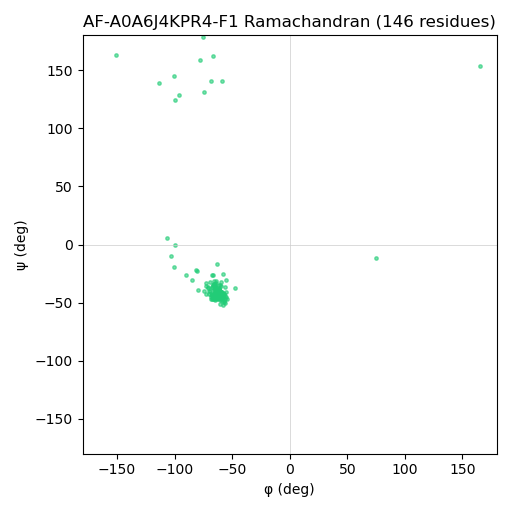.00 95.50 103 HIS A N 1
ATOM 809 C CA . HIS A 1 103 ? -4.930 4.107 8.306 1.00 95.50 103 HIS A CA 1
ATOM 810 C C . HIS A 1 103 ? -5.436 4.838 7.061 1.00 95.50 103 HIS A C 1
ATOM 812 O O . HIS A 1 103 ? -4.895 4.640 5.975 1.00 95.50 103 HIS A O 1
ATOM 818 N N . GLU A 1 104 ? -6.371 5.774 7.220 1.00 93.50 104 GLU A N 1
ATOM 819 C CA . GLU A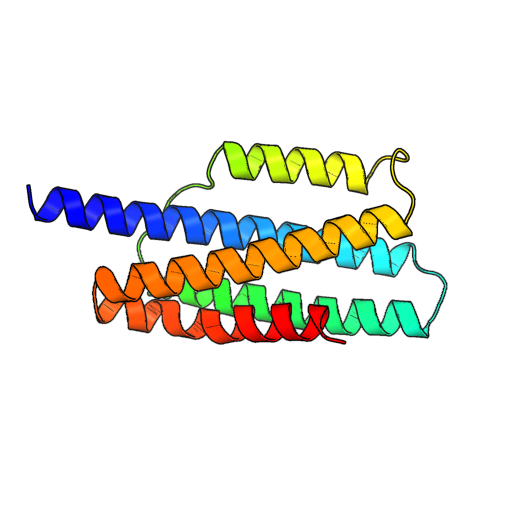 1 104 ? -6.868 6.584 6.101 1.00 93.50 104 GLU A CA 1
ATOM 820 C C . GLU A 1 104 ? -5.763 7.428 5.447 1.00 93.50 104 GLU A C 1
ATOM 822 O O . GLU A 1 104 ? -5.652 7.507 4.219 1.00 93.50 104 GLU A O 1
ATOM 827 N N . LEU A 1 105 ? -4.854 7.997 6.249 1.00 95.06 105 LEU A N 1
ATOM 828 C CA . LEU A 1 105 ? -3.677 8.700 5.723 1.00 95.06 105 LEU A CA 1
ATOM 829 C C . LEU A 1 105 ? -2.765 7.773 4.898 1.00 95.06 105 LEU A C 1
ATOM 831 O O . LEU A 1 105 ? -2.177 8.206 3.899 1.00 95.06 105 LEU A O 1
ATOM 835 N N . LEU A 1 106 ? -2.652 6.498 5.277 1.00 95.88 106 LEU A N 1
ATOM 836 C CA . LEU A 1 106 ? -1.896 5.504 4.513 1.00 95.88 106 LEU A CA 1
ATOM 837 C C . LEU A 1 106 ? -2.595 5.153 3.198 1.00 95.88 106 LEU A C 1
ATOM 839 O O . LEU A 1 106 ? -1.910 5.086 2.174 1.00 95.88 106 LEU A O 1
ATOM 843 N N . LYS A 1 107 ? -3.929 5.027 3.177 1.00 94.62 107 LYS A N 1
ATOM 844 C CA . LYS A 1 107 ? -4.686 4.846 1.924 1.00 94.62 107 LYS A CA 1
ATOM 845 C C . LYS A 1 107 ? -4.487 6.041 0.987 1.00 94.62 107 LYS A C 1
ATOM 847 O O . LYS A 1 107 ? -4.246 5.858 -0.205 1.00 94.62 107 LYS A O 1
ATOM 852 N N . HIS A 1 108 ? -4.464 7.273 1.505 1.00 93.62 108 HIS A N 1
ATOM 853 C CA . HIS A 1 108 ? -4.159 8.459 0.687 1.00 93.62 108 HIS A CA 1
ATOM 854 C C . HIS A 1 108 ? -2.756 8.391 0.085 1.00 93.62 108 HIS A C 1
ATOM 856 O O . HIS A 1 108 ? -2.559 8.659 -1.106 1.00 93.62 108 HIS A O 1
ATOM 862 N N . LYS A 1 109 ? -1.767 7.996 0.890 1.00 93.69 109 LYS A N 1
ATOM 863 C CA . LYS A 1 109 ? -0.400 7.792 0.413 1.00 93.69 109 LYS A CA 1
ATOM 864 C C . LYS A 1 109 ? -0.327 6.712 -0.671 1.00 93.69 109 LYS A C 1
ATOM 866 O O . LYS A 1 109 ? 0.413 6.899 -1.641 1.00 93.69 109 LYS A O 1
ATOM 871 N N . GLN A 1 110 ? -1.083 5.627 -0.529 1.00 94.38 110 GLN A N 1
ATOM 872 C CA . GLN A 1 110 ? -1.162 4.539 -1.502 1.00 94.38 110 GLN A CA 1
ATOM 873 C C . GLN A 1 110 ? -1.684 5.051 -2.851 1.00 94.38 110 GLN A C 1
ATOM 875 O O . GLN A 1 110 ? -0.997 4.904 -3.865 1.00 94.38 110 GLN A O 1
ATOM 880 N N . THR A 1 111 ? -2.812 5.771 -2.852 1.00 92.81 111 THR A N 1
ATOM 881 C CA . THR A 1 111 ? -3.383 6.399 -4.057 1.00 92.81 111 THR A CA 1
ATOM 882 C C . THR A 1 111 ? -2.392 7.346 -4.731 1.00 92.81 111 THR A C 1
ATOM 884 O O . THR A 1 111 ? -2.157 7.274 -5.938 1.00 92.81 111 THR A O 1
ATOM 887 N N . MET A 1 112 ? -1.759 8.236 -3.961 1.00 93.69 112 MET A N 1
ATOM 888 C CA . MET A 1 112 ? -0.801 9.195 -4.519 1.00 93.69 112 MET A CA 1
ATOM 889 C C . MET A 1 112 ? 0.436 8.507 -5.103 1.00 93.69 112 MET A C 1
ATOM 891 O O . MET A 1 112 ? 0.971 8.960 -6.117 1.00 93.69 112 MET A O 1
ATOM 895 N N . THR A 1 113 ? 0.870 7.402 -4.496 1.00 93.56 113 THR A N 1
ATOM 896 C CA . THR A 1 113 ? 1.994 6.602 -4.991 1.00 93.56 113 THR A CA 1
ATOM 897 C C . THR A 1 113 ? 1.639 5.935 -6.319 1.00 93.56 113 THR A C 1
ATOM 899 O O . THR A 1 113 ? 2.402 6.066 -7.276 1.00 93.56 113 THR A O 1
ATOM 902 N N . GLY A 1 114 ? 0.465 5.307 -6.430 1.00 93.75 114 GLY A N 1
ATOM 903 C CA . GLY A 1 114 ? 0.014 4.693 -7.681 1.00 93.75 114 GLY A CA 1
ATOM 904 C C . GLY A 1 114 ? -0.158 5.708 -8.817 1.00 93.75 114 GLY A C 1
ATOM 9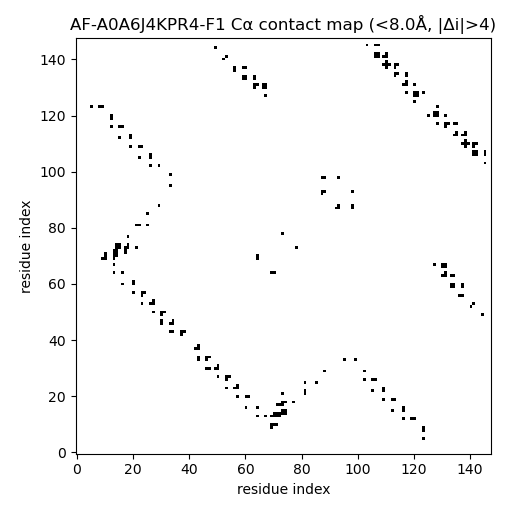05 O O . GLY A 1 114 ? 0.294 5.462 -9.936 1.00 93.75 114 GLY A O 1
ATOM 906 N N . LEU A 1 115 ? -0.714 6.893 -8.535 1.00 92.75 115 LEU A N 1
ATOM 907 C CA . LEU A 1 115 ? -0.814 7.983 -9.517 1.00 92.75 115 LEU A CA 1
ATOM 908 C C . LEU A 1 115 ? 0.561 8.476 -9.987 1.00 92.75 115 LEU A C 1
ATOM 910 O O . LEU A 1 115 ? 0.744 8.777 -11.170 1.00 92.75 115 LEU A O 1
ATOM 914 N N . LEU A 1 116 ? 1.535 8.571 -9.077 1.00 93.69 116 LEU A N 1
ATOM 915 C CA . LEU A 1 116 ? 2.902 8.955 -9.420 1.00 93.69 116 LEU A CA 1
ATOM 916 C C . LEU A 1 116 ? 3.567 7.904 -10.316 1.00 93.69 116 LEU A C 1
ATOM 918 O O . LEU A 1 116 ? 4.186 8.270 -11.315 1.00 93.69 116 LEU A O 1
ATOM 922 N N . ILE A 1 117 ? 3.413 6.618 -9.987 1.00 94.69 117 ILE A N 1
ATOM 923 C CA . ILE A 1 117 ? 3.939 5.504 -10.786 1.00 94.69 117 ILE A CA 1
ATOM 924 C C . ILE A 1 117 ? 3.341 5.533 -12.197 1.00 94.69 117 ILE A C 1
ATOM 926 O O . ILE A 1 117 ? 4.088 5.476 -13.172 1.00 94.69 117 ILE A O 1
ATOM 930 N N . HIS A 1 118 ? 2.022 5.707 -12.315 1.00 91.88 118 HIS A N 1
ATOM 931 C CA . HIS A 1 118 ? 1.341 5.792 -13.607 1.00 91.88 118 HIS A CA 1
ATOM 932 C C . HIS A 1 118 ? 1.871 6.953 -14.466 1.00 91.88 118 HIS A C 1
ATOM 934 O O . HIS A 1 118 ? 2.209 6.769 -15.633 1.00 91.88 118 HIS A O 1
ATOM 940 N N . LYS A 1 119 ? 2.028 8.149 -13.883 1.00 91.25 119 LYS A N 1
ATOM 941 C CA . LYS A 1 119 ? 2.602 9.308 -14.593 1.00 91.25 119 LYS A CA 1
ATOM 942 C C . LYS A 1 119 ? 4.064 9.098 -14.985 1.00 91.25 119 LYS A C 1
ATOM 944 O O . LYS A 1 119 ? 4.478 9.548 -16.047 1.00 91.25 119 LYS A O 1
ATOM 949 N N . ALA A 1 120 ? 4.860 8.436 -14.146 1.00 92.38 120 ALA A N 1
ATOM 950 C CA . ALA A 1 120 ? 6.244 8.115 -14.480 1.00 92.38 120 ALA A CA 1
ATOM 951 C C . ALA A 1 120 ? 6.315 7.119 -15.650 1.00 92.38 120 ALA A C 1
ATOM 953 O O . ALA A 1 120 ? 7.105 7.317 -16.572 1.00 92.38 120 ALA A O 1
ATOM 954 N N . ALA A 1 121 ? 5.453 6.098 -15.646 1.00 91.69 121 ALA A N 1
ATOM 955 C CA . ALA A 1 121 ? 5.362 5.088 -16.697 1.00 91.69 121 ALA A CA 1
ATOM 956 C C . ALA A 1 121 ? 5.092 5.701 -18.083 1.00 91.69 121 ALA A C 1
ATOM 958 O O . ALA A 1 121 ? 5.789 5.361 -19.039 1.00 91.69 121 ALA A O 1
ATOM 959 N N . GLN A 1 122 ? 4.187 6.685 -18.160 1.00 89.38 122 GLN A N 1
ATOM 960 C CA . GLN A 1 122 ? 3.857 7.434 -19.386 1.00 89.38 122 GLN A CA 1
ATOM 961 C C . GLN A 1 122 ? 5.064 8.089 -20.067 1.00 89.38 122 GLN A C 1
ATOM 963 O O . GLN A 1 122 ? 5.091 8.253 -21.283 1.00 89.38 122 GLN A O 1
ATOM 968 N N . ILE A 1 123 ? 6.073 8.478 -19.286 1.00 90.69 123 ILE A N 1
ATOM 969 C CA . ILE A 1 123 ? 7.285 9.123 -19.802 1.00 90.69 123 ILE A CA 1
ATOM 970 C C . ILE A 1 123 ? 8.367 8.094 -20.155 1.00 90.69 123 ILE A C 1
ATOM 972 O O . ILE A 1 123 ? 9.230 8.371 -20.988 1.00 90.69 123 ILE A O 1
ATOM 976 N N . VAL A 1 124 ? 8.360 6.922 -19.513 1.00 88.50 124 VAL A N 1
ATOM 977 C CA . VAL A 1 124 ? 9.389 5.886 -19.696 1.00 88.50 124 VAL A CA 1
ATOM 978 C C . VAL A 1 124 ? 9.162 5.071 -20.968 1.00 88.50 124 VAL A C 1
ATOM 980 O O . VAL A 1 124 ? 10.134 4.749 -21.649 1.00 88.50 124 VAL A O 1
ATOM 983 N N . GLY A 1 125 ? 7.913 4.739 -21.301 1.00 87.88 125 GLY A N 1
ATOM 984 C CA . GLY A 1 125 ? 7.596 3.996 -22.520 1.00 87.88 125 GLY A CA 1
ATOM 985 C C . GLY A 1 125 ? 6.183 3.420 -22.532 1.00 87.88 125 GLY A C 1
ATOM 986 O O . GLY A 1 125 ? 5.610 3.132 -21.484 1.00 87.88 125 GLY A O 1
ATOM 987 N N . ALA A 1 126 ? 5.630 3.226 -23.731 1.00 88.94 126 ALA A N 1
ATOM 988 C CA . ALA A 1 126 ? 4.270 2.714 -23.919 1.00 88.94 126 ALA A CA 1
ATOM 989 C C . ALA A 1 126 ? 4.098 1.260 -23.434 1.00 88.94 126 ALA A C 1
ATOM 991 O O . ALA A 1 126 ? 3.028 0.892 -22.956 1.00 88.94 126 ALA A O 1
ATOM 992 N N . ASP A 1 127 ? 5.155 0.445 -23.523 1.00 86.88 127 ASP A N 1
ATOM 993 C CA . ASP A 1 127 ? 5.214 -0.906 -22.950 1.00 86.88 127 ASP A CA 1
ATOM 994 C C . ASP A 1 127 ? 5.040 -0.871 -21.426 1.00 86.88 127 ASP A C 1
ATOM 996 O O . ASP A 1 127 ? 4.277 -1.652 -20.857 1.00 86.88 127 ASP A O 1
ATOM 1000 N N . ILE A 1 128 ? 5.712 0.080 -20.777 1.00 90.06 128 ILE A N 1
ATOM 1001 C CA . ILE A 1 128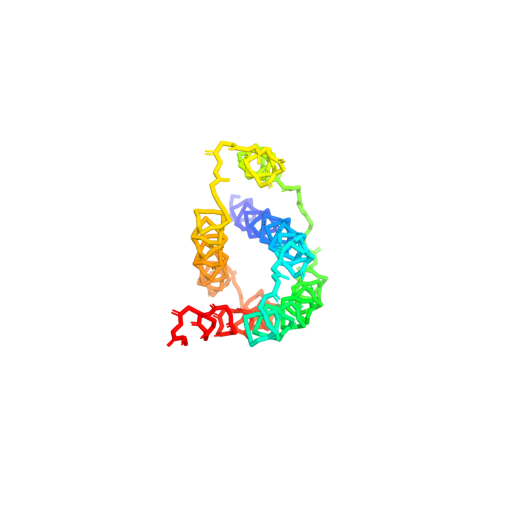 ? 5.661 0.263 -19.329 1.00 90.06 128 ILE A CA 1
ATOM 1002 C C . ILE A 1 128 ? 4.326 0.850 -18.882 1.00 90.06 128 ILE A C 1
ATOM 1004 O O . ILE A 1 128 ? 3.756 0.379 -17.902 1.00 90.06 128 ILE A O 1
ATOM 1008 N N . GLU A 1 129 ? 3.795 1.840 -19.600 1.00 90.81 129 GLU A N 1
ATOM 1009 C CA . GLU A 1 129 ? 2.458 2.372 -19.330 1.00 90.81 129 GLU A CA 1
ATOM 1010 C C . GLU A 1 129 ? 1.397 1.267 -19.387 1.00 90.81 129 GLU A C 1
ATOM 1012 O O . GLU A 1 129 ? 0.601 1.139 -18.457 1.00 90.81 129 GLU A O 1
ATOM 1017 N N . ALA A 1 130 ? 1.427 0.416 -20.418 1.00 89.88 130 ALA A N 1
ATOM 1018 C CA . ALA A 1 130 ? 0.474 -0.680 -20.564 1.00 89.88 130 ALA A CA 1
ATOM 1019 C C . ALA A 1 130 ? 0.534 -1.683 -19.396 1.00 89.88 130 ALA A C 1
ATOM 1021 O O . ALA A 1 130 ? -0.512 -2.110 -18.911 1.00 89.88 130 ALA A O 1
ATOM 1022 N N . ALA A 1 131 ? 1.734 -2.019 -18.911 1.00 90.38 131 ALA A N 1
ATOM 1023 C CA . ALA A 1 131 ? 1.914 -2.929 -17.774 1.00 90.38 131 ALA A CA 1
ATOM 1024 C C . ALA A 1 131 ? 1.398 -2.351 -16.440 1.00 90.38 131 ALA A C 1
ATOM 1026 O O . ALA A 1 131 ? 1.031 -3.092 -15.531 1.00 90.38 131 ALA A O 1
ATOM 1027 N N . ILE A 1 132 ? 1.372 -1.023 -16.314 1.00 92.25 132 ILE A N 1
ATOM 1028 C CA . ILE A 1 132 ? 1.041 -0.305 -15.076 1.00 92.25 132 ILE A CA 1
ATOM 1029 C C . ILE A 1 132 ? -0.402 0.217 -15.069 1.00 92.25 132 ILE A C 1
ATOM 1031 O O . ILE A 1 132 ? -0.957 0.465 -13.998 1.00 92.25 132 ILE A O 1
ATOM 1035 N N . ALA A 1 133 ? -1.044 0.334 -16.233 1.00 90.19 133 ALA A N 1
ATOM 1036 C CA . ALA A 1 133 ? -2.423 0.797 -16.381 1.00 90.19 133 ALA A CA 1
ATOM 1037 C C . ALA A 1 133 ? -3.440 0.139 -15.417 1.00 90.19 133 ALA A C 1
ATOM 1039 O O . ALA A 1 133 ? -4.304 0.865 -14.911 1.00 90.19 133 ALA A O 1
ATOM 1040 N N . PRO A 1 134 ? -3.348 -1.170 -15.080 1.00 91.69 134 PRO A N 1
ATOM 1041 C CA . PRO A 1 134 ? -4.248 -1.788 -14.104 1.00 91.69 134 PRO A CA 1
ATOM 1042 C C . PRO A 1 134 ? -4.229 -1.135 -12.711 1.00 91.69 134 PRO A C 1
ATOM 1044 O O . PRO A 1 134 ? -5.244 -1.172 -12.017 1.00 91.69 134 PRO A O 1
ATOM 1047 N N . LEU A 1 135 ? -3.135 -0.470 -12.309 1.00 89.44 135 LEU A N 1
ATOM 1048 C CA . LEU A 1 135 ? -3.048 0.221 -11.013 1.00 89.44 135 LEU A CA 1
ATOM 1049 C C . LEU A 1 135 ? -4.039 1.379 -10.866 1.00 89.44 135 LEU A C 1
ATOM 1051 O O . LEU A 1 135 ? -4.304 1.817 -9.749 1.00 89.44 135 LEU A O 1
ATOM 1055 N N . ASN A 1 136 ? -4.624 1.872 -11.960 1.00 87.06 136 ASN A N 1
ATOM 1056 C CA . ASN A 1 136 ? -5.685 2.868 -11.865 1.00 87.06 136 ASN A CA 1
ATOM 1057 C C . ASN A 1 136 ? -6.900 2.339 -11.094 1.00 87.06 136 ASN A C 1
ATOM 1059 O O . ASN A 1 136 ? -7.485 3.106 -10.337 1.00 87.06 136 ASN A O 1
ATOM 1063 N N . ALA A 1 137 ? -7.235 1.049 -11.211 1.00 83.00 137 ALA A N 1
ATOM 1064 C CA . ALA A 1 137 ? -8.305 0.447 -10.413 1.00 83.00 137 ALA A CA 1
ATOM 1065 C C . ALA A 1 137 ? -8.012 0.570 -8.907 1.00 83.00 137 ALA A C 1
ATOM 1067 O O . ALA A 1 137 ? -8.849 1.077 -8.165 1.00 83.00 137 ALA A O 1
ATOM 1068 N N . VAL A 1 138 ? -6.777 0.254 -8.500 1.00 84.12 138 VAL A N 1
ATOM 1069 C CA . VAL A 1 138 ? -6.305 0.393 -7.110 1.00 84.12 138 VAL A CA 1
ATOM 1070 C C . VAL A 1 138 ? -6.407 1.838 -6.616 1.00 84.12 138 VAL A C 1
ATOM 1072 O O . VAL A 1 138 ? -6.800 2.089 -5.478 1.00 84.12 138 VAL A O 1
ATOM 1075 N N . ASN A 1 139 ? -6.072 2.810 -7.468 1.00 80.62 139 ASN A N 1
ATOM 1076 C CA . ASN A 1 139 ? -6.167 4.229 -7.120 1.00 80.62 139 ASN A CA 1
ATOM 1077 C C . ASN A 1 139 ? -7.623 4.684 -6.939 1.00 80.62 139 ASN A C 1
ATOM 1079 O O . ASN A 1 139 ? -7.909 5.467 -6.033 1.00 80.62 139 ASN A O 1
ATOM 1083 N N . PHE A 1 140 ? -8.529 4.229 -7.809 1.00 84.56 140 PHE A N 1
ATOM 1084 C CA . PHE A 1 140 ? -9.941 4.603 -7.754 1.00 84.56 140 PHE A CA 1
ATOM 1085 C C . PHE A 1 140 ? -10.655 3.982 -6.554 1.00 84.56 140 PHE A C 1
ATOM 1087 O O . PHE A 1 140 ? -11.389 4.696 -5.880 1.00 84.56 140 PHE A O 1
ATOM 1094 N N . GLU A 1 141 ? -10.404 2.708 -6.250 1.00 83.81 141 GLU A N 1
ATOM 1095 C CA . GLU A 1 141 ? -10.997 2.037 -5.085 1.00 83.81 141 GLU A CA 1
ATOM 1096 C C . GLU A 1 141 ? -10.515 2.673 -3.771 1.00 83.81 141 GLU A C 1
ATOM 1098 O O . GLU A 1 141 ? -11.332 3.092 -2.954 1.00 83.81 141 GLU A O 1
ATOM 1103 N N . ASN A 1 142 ? -9.205 2.903 -3.609 1.00 78.88 142 ASN A N 1
ATOM 1104 C CA . ASN A 1 142 ? -8.687 3.597 -2.421 1.00 78.88 142 ASN A CA 1
ATOM 1105 C C . ASN A 1 142 ? -9.259 5.009 -2.250 1.00 78.88 142 ASN A C 1
ATOM 1107 O O . ASN A 1 142 ? -9.471 5.462 -1.128 1.00 78.88 142 ASN A O 1
ATOM 1111 N N . ARG A 1 143 ? -9.499 5.720 -3.356 1.00 79.88 143 ARG A N 1
ATOM 1112 C CA . ARG A 1 143 ? -10.140 7.035 -3.321 1.00 79.88 143 ARG A CA 1
ATOM 1113 C C . ARG A 1 143 ? -11.623 6.939 -2.958 1.00 79.88 143 ARG A C 1
ATOM 1115 O O . ARG A 1 143 ? -12.107 7.794 -2.227 1.00 79.88 143 ARG A O 1
ATOM 1122 N N . ALA A 1 144 ? -12.330 5.914 -3.428 1.00 82.44 144 ALA A N 1
ATOM 1123 C CA . ALA A 1 144 ? -13.729 5.697 -3.075 1.00 82.44 144 ALA A CA 1
ATOM 1124 C C . ALA A 1 144 ? -13.902 5.474 -1.565 1.00 82.44 144 ALA A C 1
ATOM 1126 O O . ALA A 1 144 ? -14.819 6.044 -0.986 1.00 82.44 144 ALA A O 1
ATOM 1127 N N . HIS A 1 145 ? -12.984 4.745 -0.921 1.00 80.56 145 HIS A N 1
ATOM 1128 C CA . HIS A 1 145 ? -12.975 4.574 0.538 1.00 80.56 145 HIS A CA 1
ATOM 1129 C C . HIS A 1 145 ? -12.840 5.899 1.307 1.00 80.56 145 HIS A C 1
ATOM 1131 O O . HIS A 1 145 ? -13.399 6.038 2.385 1.00 80.56 145 HIS A O 1
ATOM 1137 N N . GLN A 1 146 ? -12.134 6.881 0.741 1.00 70.50 146 GLN A N 1
ATOM 1138 C CA . GLN A 1 146 ? -11.897 8.189 1.371 1.00 70.50 146 GLN A CA 1
ATOM 1139 C C . GLN A 1 146 ? -13.071 9.160 1.223 1.00 70.50 146 GLN A C 1
ATOM 1141 O O . GLN A 1 146 ? -13.157 10.145 1.953 1.00 70.50 146 GLN A O 1
ATOM 1146 N N . GLU A 1 147 ? -13.921 8.946 0.219 1.00 71.12 147 GLU A N 1
ATOM 1147 C CA . GLU A 1 147 ? -15.006 9.860 -0.150 1.00 71.12 147 GLU A CA 1
ATOM 1148 C C . GLU A 1 147 ? -16.384 9.414 0.390 1.00 71.12 147 GLU A C 1
ATOM 1150 O O . GLU A 1 147 ? -17.369 10.117 0.153 1.00 71.12 147 GLU A O 1
ATOM 1155 N N . GLN A 1 148 ? -16.466 8.282 1.106 1.00 58.59 148 GLN A N 1
ATOM 1156 C CA . GLN A 1 148 ? -17.699 7.690 1.666 1.00 58.59 148 GLN A CA 1
ATOM 1157 C C . GLN A 1 148 ? -17.776 7.800 3.194 1.00 58.59 148 GLN A C 1
ATOM 1159 O O . GLN A 1 148 ? -18.914 7.929 3.707 1.00 58.59 148 GLN A O 1
#

Solvent-accessible surface area (backbone atoms only — not comparable to full-atom values): 7929 Å² total; per-residue (Å²): 113,71,66,62,51,53,52,50,54,52,47,52,47,20,21,51,52,34,38,50,52,55,50,46,54,50,52,45,54,49,37,58,50,48,44,68,74,45,87,50,67,71,62,29,49,54,40,49,56,52,40,53,52,48,55,53,36,48,55,51,48,53,50,29,51,59,63,56,67,54,83,49,62,60,45,70,70,53,53,52,48,50,56,53,49,52,50,50,67,73,44,80,91,45,55,72,69,55,45,51,53,53,49,53,54,48,41,52,51,48,28,53,48,44,53,50,48,47,58,51,23,64,74,73,32,72,73,47,27,63,27,41,53,67,46,54,57,46,28,52,53,45,48,50,69,73,77,111